Protein AF-A0A935ZBD6-F1 (afdb_monomer)

Secondary structure (DSSP, 8-state):
-HHHHHHHHHHHHHHHHHHTT-TTTEE--EEEEEEEE-TT--EEEEEEEEE-SEEEEE-SS-EEEEEPPPPPHHHHHHHHHTTTT--

Solvent-accessible surface area (backbone atoms only — not comparable to full-atom values): 5182 Å² total; per-residue (Å²): 110,70,69,60,52,51,51,54,52,53,44,55,41,50,48,28,13,52,64,26,69,25,81,95,53,34,44,47,55,70,54,76,46,82,42,54,50,44,98,88,67,45,88,44,77,47,74,54,72,50,65,55,69,18,7,32,35,68,72,80,95,46,76,48,76,32,76,36,76,86,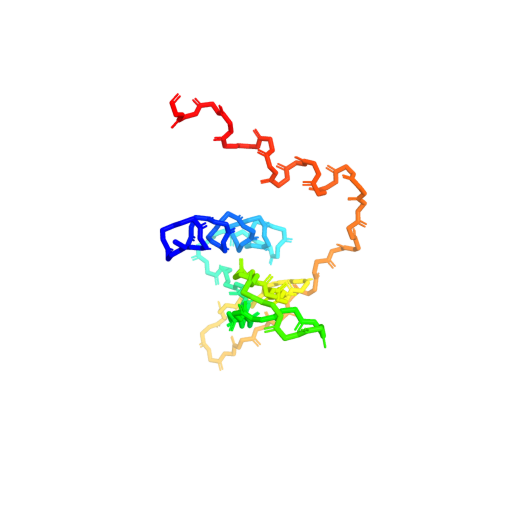82,48,76,66,55,58,50,48,61,60,59,81,63,70,88,78,123

Mean predicted aligned error: 5.97 Å

Foldseek 3Di:
DVVVVVVVVVLVQQLQQVQQPHDDFWGWDKDKDWDQADPVRDGDTDIDIDTQQHTWGDPDVDTDTRHGDDDDPVSVVVSPPPPPPPD

Sequence (87 aa):
MSALTRIFVKTVLGFYRERGGGPPRGQSGAVVAVQRTSSDLKLNPHVHAVFLDGAYRDKGDELDFRAARHLSTRDVGRCWSARATGW

pLDDT: mean 86.01, std 12.8, range [37.75, 97.06]

Radius of gyration: 15.35 Å; Cα contacts (8 Å, |Δi|>4): 115; chains: 1; bounding box: 40×34×35 Å

Nearest PDB structures (foldseek):
  4v3p-assembly1_SP  TM=2.663E-01  e=1.744E+00  Triticum aestivum
  1ymr-assembly1_A  TM=2.381E-01  e=6.541E+00  Bos taurus
  3bzw-assembly1_A  TM=2.455E-01  e=6.541E+00  Bacteroides thetaiotaomicron VPI-5482
  8r5v-assembly1_B  TM=2.103E-01  e=7.419E+00  Bos taurus

Structure (mmCIF, N/CA/C/O backbone):
data_AF-A0A935ZBD6-F1
#
_entry.id   AF-A0A935ZBD6-F1
#
loop_
_atom_site.group_PDB
_atom_site.id
_atom_site.type_symbol
_atom_site.label_atom_id
_atom_site.label_alt_id
_atom_site.label_comp_id
_atom_site.label_asym_id
_atom_site.label_entity_id
_atom_site.label_seq_id
_atom_site.pdbx_PDB_ins_code
_atom_site.Cartn_x
_atom_site.Cartn_y
_atom_site.Cartn_z
_atom_site.occupancy
_atom_site.B_iso_or_equiv
_atom_site.auth_seq_id
_atom_site.auth_comp_id
_atom_site.auth_asym_id
_atom_site.auth_atom_id
_atom_site.pdbx_PDB_model_num
ATOM 1 N N . MET A 1 1 ? 5.914 5.075 14.166 1.00 64.44 1 MET A N 1
ATOM 2 C CA . MET A 1 1 ? 5.468 4.156 13.088 1.00 64.44 1 MET A CA 1
ATOM 3 C C . MET A 1 1 ? 4.176 4.614 12.409 1.00 64.44 1 MET A C 1
ATOM 5 O O . MET A 1 1 ? 4.188 4.746 11.196 1.00 64.44 1 MET A O 1
ATOM 9 N N . SER A 1 2 ? 3.095 4.935 13.133 1.00 83.06 2 SER A N 1
ATOM 10 C CA . SER A 1 2 ? 1.766 5.196 12.535 1.00 83.06 2 SER A CA 1
ATOM 11 C C . SER A 1 2 ? 1.709 6.299 11.461 1.00 83.06 2 SER A C 1
ATOM 13 O O . SER A 1 2 ? 1.112 6.085 10.407 1.00 83.06 2 SER A O 1
ATOM 15 N N . ALA A 1 3 ? 2.339 7.459 11.681 1.00 90.88 3 ALA A N 1
ATOM 16 C CA . ALA A 1 3 ? 2.314 8.564 10.714 1.00 90.88 3 ALA A CA 1
ATOM 17 C C . ALA A 1 3 ? 3.049 8.225 9.403 1.00 90.88 3 ALA A C 1
ATOM 19 O O . ALA A 1 3 ? 2.503 8.450 8.322 1.00 90.88 3 ALA A O 1
ATOM 20 N N . LEU A 1 4 ? 4.241 7.622 9.499 1.00 90.81 4 LEU A N 1
ATOM 21 C CA . LEU A 1 4 ? 5.026 7.183 8.339 1.00 90.81 4 LEU A CA 1
ATOM 22 C C . LEU A 1 4 ? 4.302 6.087 7.557 1.00 90.81 4 LEU A C 1
ATOM 24 O O . LEU A 1 4 ? 4.172 6.200 6.342 1.00 90.81 4 LEU A O 1
ATOM 28 N N . THR A 1 5 ? 3.751 5.078 8.241 1.00 92.62 5 THR A N 1
ATOM 29 C CA . THR A 1 5 ? 2.952 4.028 7.594 1.00 92.62 5 THR A CA 1
ATOM 30 C C . THR A 1 5 ? 1.745 4.623 6.870 1.00 92.62 5 THR A C 1
ATOM 32 O O . THR A 1 5 ? 1.475 4.261 5.730 1.00 92.62 5 THR A O 1
ATOM 35 N N . ARG A 1 6 ? 1.046 5.591 7.477 1.00 93.56 6 ARG A N 1
ATOM 36 C CA . ARG A 1 6 ? -0.081 6.283 6.835 1.00 93.56 6 ARG A CA 1
ATOM 37 C C . ARG A 1 6 ? 0.346 7.047 5.582 1.00 93.56 6 ARG A C 1
ATOM 39 O O . ARG A 1 6 ? -0.369 6.985 4.586 1.00 93.56 6 ARG A O 1
ATOM 46 N N . ILE A 1 7 ? 1.463 7.777 5.622 1.00 94.06 7 ILE A N 1
ATOM 47 C CA . ILE A 1 7 ? 1.979 8.510 4.454 1.00 94.06 7 ILE A CA 1
ATOM 48 C C . ILE A 1 7 ? 2.363 7.525 3.349 1.00 94.06 7 ILE A C 1
ATOM 50 O O . ILE A 1 7 ? 1.901 7.679 2.223 1.00 94.06 7 ILE A O 1
ATOM 54 N N . PHE A 1 8 ? 3.124 6.483 3.687 1.00 93.06 8 PHE A N 1
ATOM 55 C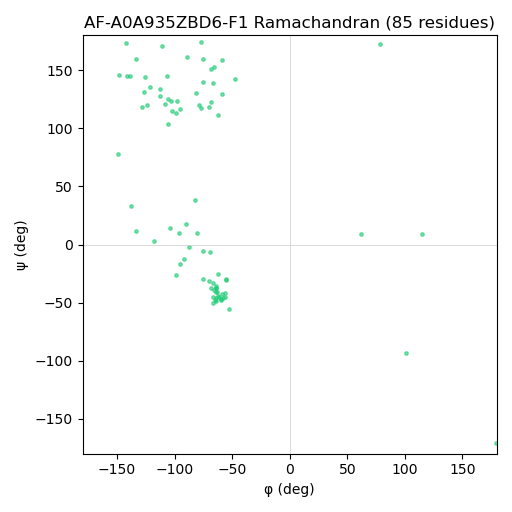 CA . PHE A 1 8 ? 3.509 5.416 2.768 1.00 93.06 8 PHE A CA 1
ATOM 56 C C . PHE A 1 8 ? 2.294 4.801 2.060 1.00 93.06 8 PHE A C 1
ATOM 58 O O . PHE A 1 8 ? 2.208 4.831 0.833 1.00 93.06 8 PHE A O 1
ATOM 65 N N . VAL A 1 9 ? 1.311 4.326 2.831 1.00 94.94 9 VAL A N 1
ATOM 66 C CA . VAL A 1 9 ? 0.106 3.677 2.297 1.00 94.94 9 VAL A CA 1
ATOM 67 C C . VAL A 1 9 ? -0.695 4.638 1.421 1.00 94.94 9 VAL A C 1
ATOM 69 O O . VAL A 1 9 ? -1.093 4.276 0.318 1.00 94.94 9 VAL A O 1
ATOM 72 N N . LYS A 1 10 ? -0.897 5.889 1.858 1.00 94.00 10 LYS A N 1
ATOM 73 C CA . LYS A 1 10 ? -1.629 6.888 1.063 1.00 94.00 10 LYS A CA 1
ATOM 74 C C . LYS A 1 10 ? -0.925 7.235 -0.247 1.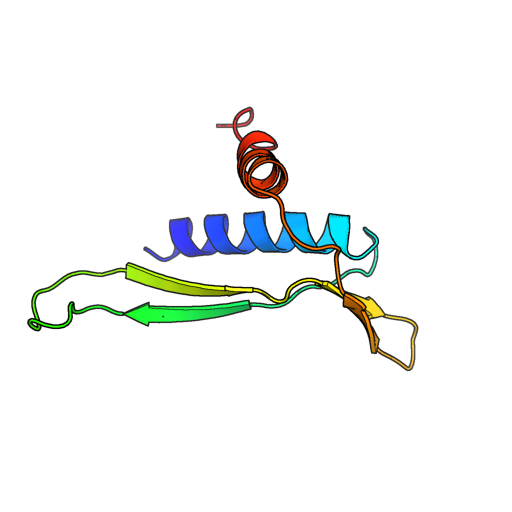00 94.00 10 LYS A C 1
ATOM 76 O O . LYS A 1 10 ? -1.610 7.500 -1.233 1.00 94.00 10 LYS A O 1
ATOM 81 N N . THR A 1 11 ? 0.404 7.269 -0.260 1.00 93.06 11 THR A N 1
ATOM 82 C CA . THR A 1 11 ? 1.183 7.549 -1.471 1.00 93.06 11 THR A CA 1
ATOM 83 C C . THR A 1 11 ? 1.019 6.426 -2.491 1.00 93.06 11 THR A C 1
ATOM 85 O O . THR A 1 11 ? 0.621 6.699 -3.621 1.00 93.06 11 THR A O 1
ATOM 88 N N . VAL A 1 12 ? 1.209 5.169 -2.081 1.00 93.50 12 VAL A N 1
ATOM 89 C CA . VAL A 1 12 ? 1.072 4.019 -2.991 1.00 93.50 12 VAL A CA 1
ATOM 90 C C . VAL A 1 12 ? -0.376 3.840 -3.468 1.00 93.50 12 VAL A C 1
ATOM 92 O O . VAL A 1 12 ? -0.611 3.596 -4.650 1.00 93.50 12 VAL A O 1
ATOM 95 N N . LEU A 1 13 ? -1.374 4.043 -2.597 1.00 93.00 13 LEU A N 1
ATOM 96 C CA . LEU A 1 13 ? -2.784 4.007 -3.008 1.00 93.00 13 LEU A CA 1
ATOM 97 C C . LEU A 1 13 ? -3.135 5.129 -3.993 1.00 93.00 13 LEU A C 1
ATOM 99 O O . LEU A 1 13 ? -3.913 4.901 -4.914 1.00 93.00 13 LEU A O 1
ATOM 103 N N . GLY A 1 14 ? -2.575 6.331 -3.827 1.00 90.62 14 GLY A N 1
ATOM 104 C CA . GLY A 1 14 ? -2.749 7.427 -4.786 1.00 90.62 14 GLY A CA 1
ATOM 105 C C . GLY A 1 14 ? -2.241 7.048 -6.177 1.00 90.62 14 GLY A C 1
ATOM 106 O O . GLY A 1 14 ? -2.972 7.182 -7.156 1.00 90.62 14 GLY A O 1
ATOM 107 N N . PHE A 1 15 ? -1.044 6.465 -6.236 1.00 90.81 15 PHE A N 1
ATOM 108 C CA . PHE A 1 15 ? -0.443 5.972 -7.473 1.00 90.81 15 PHE A CA 1
ATOM 109 C C . PHE A 1 15 ? -1.315 4.918 -8.182 1.00 90.81 15 PHE A C 1
ATOM 111 O O . PHE A 1 15 ? -1.564 5.023 -9.386 1.00 90.81 15 PHE A O 1
ATOM 118 N N . TYR A 1 16 ? -1.852 3.933 -7.451 1.00 90.38 16 TYR A N 1
ATOM 119 C CA . TYR A 1 16 ? -2.744 2.931 -8.049 1.00 90.38 16 TYR A CA 1
ATOM 120 C C . TYR A 1 16 ? -4.114 3.486 -8.446 1.00 90.38 16 TYR A C 1
ATOM 122 O O . TYR A 1 16 ? -4.679 3.039 -9.442 1.00 90.38 16 TYR A O 1
ATOM 130 N N . ARG A 1 17 ? -4.643 4.489 -7.735 1.00 87.94 17 ARG A N 1
ATOM 131 C CA . ARG A 1 17 ? -5.883 5.174 -8.138 1.00 87.94 17 ARG A CA 1
ATOM 132 C C . ARG A 1 17 ? -5.727 5.893 -9.476 1.00 87.94 17 ARG A C 1
ATOM 134 O 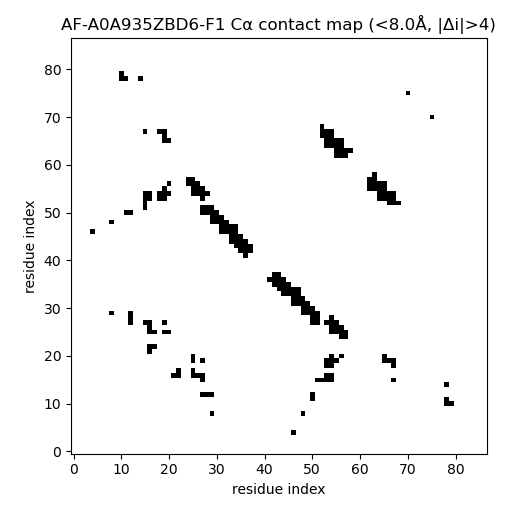O . ARG A 1 17 ? -6.629 5.824 -10.305 1.00 87.94 17 ARG A O 1
ATOM 141 N N . GLU A 1 18 ? -4.593 6.549 -9.705 1.00 85.69 18 GLU A N 1
ATOM 142 C CA . GLU A 1 18 ? -4.287 7.199 -10.985 1.00 85.69 18 GLU A CA 1
ATOM 143 C C . GLU A 1 18 ? -4.151 6.167 -12.113 1.00 85.69 18 GLU A C 1
ATOM 145 O O . GLU A 1 18 ? -4.804 6.289 -13.150 1.00 85.69 18 GLU A O 1
ATOM 150 N N . ARG A 1 19 ? -3.385 5.092 -11.885 1.00 83.62 19 ARG A N 1
ATOM 151 C CA . ARG A 1 19 ? -3.190 4.011 -12.869 1.00 83.62 19 ARG A CA 1
ATOM 152 C C . ARG A 1 19 ? -4.450 3.193 -13.167 1.00 83.62 19 ARG A C 1
ATOM 154 O O . ARG A 1 19 ? -4.612 2.739 -14.296 1.00 83.62 19 ARG A O 1
ATOM 161 N N . GLY A 1 20 ? -5.331 3.011 -12.187 1.00 78.44 20 GLY A N 1
ATOM 162 C CA . GLY A 1 20 ? -6.588 2.265 -12.309 1.00 78.44 20 GLY A CA 1
ATOM 163 C C . GLY A 1 20 ? -7.738 3.057 -12.943 1.00 78.44 20 GLY A C 1
ATOM 164 O O . GLY A 1 20 ? -8.882 2.605 -12.934 1.00 78.44 20 GLY A O 1
ATOM 165 N N . GLY A 1 21 ? -7.457 4.240 -13.501 1.00 72.81 21 GLY A N 1
ATOM 166 C CA . GLY A 1 21 ? -8.422 5.013 -14.280 1.00 72.81 21 GLY A CA 1
ATOM 167 C C . GLY A 1 21 ? -8.836 6.359 -13.681 1.00 72.81 21 GLY A C 1
ATOM 168 O O . GLY A 1 21 ? -9.736 6.998 -14.228 1.00 72.81 21 GLY A O 1
ATOM 169 N N . GLY A 1 22 ? -8.169 6.800 -12.616 1.00 69.44 22 GLY A N 1
ATOM 170 C CA . GLY A 1 22 ? -8.184 8.181 -12.148 1.00 69.44 22 GLY A CA 1
ATOM 171 C C . GLY A 1 22 ? -9.428 8.622 -11.357 1.00 69.44 22 GLY A C 1
ATOM 172 O O . GLY A 1 22 ? -10.410 7.883 -11.217 1.00 69.44 22 GLY A O 1
ATOM 173 N N . PRO A 1 23 ? -9.386 9.839 -10.785 1.00 63.31 23 PRO A N 1
ATOM 174 C CA . PRO A 1 23 ? -10.525 10.474 -10.118 1.00 63.31 23 PRO A CA 1
ATOM 175 C C . PRO A 1 23 ? -11.734 10.643 -11.063 1.00 63.31 23 PRO A C 1
ATOM 177 O O . PRO A 1 23 ? -11.549 10.671 -12.279 1.00 63.31 23 PRO A O 1
ATOM 180 N N . PRO A 1 24 ? -12.970 10.796 -10.542 1.00 62.66 24 PRO A N 1
ATOM 181 C CA . PRO A 1 24 ? -13.322 11.009 -9.131 1.00 62.66 24 PRO A CA 1
ATOM 182 C C . PRO A 1 24 ? -13.615 9.735 -8.314 1.00 62.66 24 PRO A C 1
ATOM 184 O O . PRO A 1 24 ? -13.645 9.814 -7.089 1.00 62.66 24 PRO A O 1
ATOM 187 N N . ARG A 1 25 ? -13.792 8.564 -8.946 1.00 66.12 25 ARG A N 1
ATOM 188 C CA . ARG A 1 25 ? -14.328 7.348 -8.286 1.00 66.12 25 ARG A CA 1
ATOM 189 C C . ARG A 1 25 ? -13.394 6.131 -8.224 1.00 66.12 25 ARG A C 1
ATOM 191 O O . ARG A 1 25 ? -13.800 5.091 -7.721 1.00 66.12 25 ARG A O 1
ATOM 198 N N . GLY A 1 26 ? -12.153 6.234 -8.706 1.00 78.81 26 GLY A N 1
ATOM 199 C CA . GLY A 1 26 ? -11.174 5.150 -8.569 1.00 78.81 26 GLY A CA 1
ATOM 200 C C . GLY A 1 26 ? -10.742 4.950 -7.111 1.00 78.81 26 GLY A C 1
ATOM 201 O O . GLY A 1 26 ? -10.224 5.892 -6.497 1.00 78.81 26 GLY A O 1
ATOM 202 N N . GLN A 1 27 ? -10.914 3.742 -6.568 1.00 88.62 27 GLN A N 1
ATOM 203 C CA . GLN A 1 27 ? -10.441 3.337 -5.238 1.00 88.62 27 GLN A CA 1
ATOM 204 C C . GLN A 1 27 ? -9.596 2.063 -5.320 1.00 88.62 27 GLN A C 1
ATOM 206 O O . GLN A 1 27 ? -9.995 1.078 -5.927 1.00 88.62 27 GLN A O 1
ATOM 211 N N . SER A 1 28 ? -8.422 2.076 -4.696 1.00 92.38 28 SER A N 1
ATOM 212 C CA . SER A 1 28 ? -7.569 0.891 -4.540 1.00 92.38 28 SER A CA 1
ATOM 213 C C . SER A 1 28 ? -7.535 0.475 -3.066 1.00 92.38 28 SER A C 1
ATOM 215 O O . SER A 1 28 ? -8.026 1.206 -2.203 1.00 92.38 28 SER A O 1
ATOM 217 N N . GLY A 1 29 ? -6.960 -0.688 -2.774 1.00 93.12 29 GLY A N 1
ATOM 218 C CA . GLY A 1 29 ? -6.938 -1.284 -1.441 1.00 93.12 29 GLY A CA 1
ATOM 219 C C . GLY A 1 29 ? -5.556 -1.792 -1.048 1.00 93.12 29 GLY A C 1
ATOM 220 O O . GLY A 1 29 ? -4.697 -2.029 -1.900 1.00 93.12 29 GLY A O 1
ATOM 221 N N . ALA A 1 30 ? -5.346 -1.950 0.258 1.00 96.25 30 ALA A N 1
ATOM 222 C CA . ALA A 1 30 ? -4.135 -2.540 0.805 1.00 96.25 30 ALA A CA 1
ATOM 223 C C . ALA A 1 30 ? -4.411 -3.293 2.109 1.00 96.25 30 ALA A C 1
ATOM 225 O O . ALA A 1 30 ? -5.222 -2.853 2.925 1.00 96.25 30 ALA A O 1
ATOM 226 N N . VAL A 1 31 ? -3.680 -4.385 2.322 1.00 97.06 31 VAL A N 1
ATOM 227 C CA . VAL A 1 31 ? -3.585 -5.089 3.604 1.00 97.06 31 VAL A CA 1
ATOM 228 C C . VAL A 1 31 ? -2.245 -4.727 4.228 1.00 97.06 31 VAL A C 1
ATOM 230 O O . VAL A 1 31 ? -1.198 -4.908 3.606 1.00 97.06 31 VAL A O 1
ATOM 233 N N . VAL A 1 32 ? -2.275 -4.191 5.448 1.00 96.62 32 VAL A N 1
ATOM 234 C CA . VAL A 1 32 ? -1.076 -3.727 6.153 1.00 96.62 32 VAL A CA 1
ATOM 235 C C . VAL A 1 32 ? -0.980 -4.429 7.498 1.00 96.62 32 VAL A C 1
ATOM 237 O O . VAL A 1 32 ? -1.861 -4.282 8.341 1.00 96.62 32 VAL A O 1
ATOM 240 N N . ALA A 1 33 ? 0.111 -5.158 7.705 1.00 96.06 33 ALA A N 1
ATOM 241 C CA . ALA A 1 33 ? 0.428 -5.833 8.954 1.00 96.06 33 ALA A CA 1
ATOM 242 C C . ALA A 1 33 ? 1.661 -5.193 9.597 1.00 96.06 33 ALA A C 1
ATOM 244 O O . ALA A 1 33 ? 2.672 -4.952 8.934 1.00 96.06 33 ALA A O 1
ATOM 245 N N . VAL A 1 34 ? 1.582 -4.923 10.901 1.00 94.25 34 VAL A N 1
ATOM 246 C CA . VAL A 1 34 ? 2.728 -4.472 11.698 1.00 94.25 34 VAL A CA 1
ATOM 247 C C . VAL A 1 34 ? 3.346 -5.691 12.362 1.00 94.25 34 VAL A C 1
ATOM 249 O O . VAL A 1 34 ? 2.719 -6.311 13.219 1.00 94.25 34 VAL A O 1
ATOM 252 N N . GLN A 1 35 ? 4.590 -5.991 12.013 1.00 94.62 35 GLN A N 1
ATOM 253 C CA . GLN A 1 35 ? 5.365 -7.048 12.642 1.00 94.62 35 GLN A CA 1
ATOM 254 C C . GLN A 1 35 ? 6.413 -6.409 13.551 1.00 94.62 35 GLN A C 1
ATOM 256 O O . GLN A 1 35 ? 7.167 -5.532 13.137 1.00 94.62 35 GLN A O 1
ATOM 261 N N . ARG A 1 36 ? 6.422 -6.798 14.829 1.00 95.56 36 ARG A N 1
ATOM 262 C CA . ARG A 1 36 ? 7.284 -6.170 15.848 1.00 95.56 36 ARG A CA 1
ATOM 263 C C . ARG A 1 36 ? 8.598 -6.911 16.071 1.00 95.56 36 ARG A C 1
ATOM 265 O O . ARG A 1 36 ? 9.516 -6.334 16.647 1.00 95.56 36 ARG A O 1
ATOM 272 N N . THR A 1 37 ? 8.680 -8.160 15.630 1.00 96.69 37 THR A N 1
ATOM 273 C CA . THR A 1 37 ? 9.815 -9.047 15.874 1.00 96.69 37 THR A CA 1
ATOM 274 C C . THR A 1 37 ? 10.361 -9.614 14.573 1.00 96.69 37 THR A C 1
ATOM 276 O O . THR A 1 37 ? 9.610 -9.886 13.635 1.00 96.69 37 THR A O 1
ATOM 279 N N . SER A 1 38 ? 11.675 -9.792 14.502 1.00 94.00 38 SER A N 1
ATOM 280 C CA . SER A 1 38 ? 12.324 -10.573 13.444 1.00 94.00 38 SER A CA 1
ATOM 281 C C . SER A 1 38 ? 12.165 -12.079 13.695 1.00 94.00 38 SER A C 1
ATOM 283 O O . SER A 1 38 ? 11.639 -12.502 14.726 1.00 94.00 38 SER A O 1
ATOM 285 N N . SER A 1 39 ? 12.607 -12.902 12.742 1.00 94.12 39 SER A N 1
ATOM 286 C CA . SER A 1 39 ? 12.548 -14.368 12.842 1.00 94.12 39 SER A CA 1
ATOM 287 C C . SER A 1 39 ? 13.375 -14.938 14.000 1.00 94.12 39 SER A C 1
ATOM 289 O O . SER A 1 39 ? 13.037 -15.994 14.519 1.00 94.12 39 SER A O 1
ATOM 291 N N . ASP A 1 40 ? 14.411 -14.224 14.447 1.00 96.25 40 ASP A N 1
ATOM 292 C CA . ASP A 1 40 ? 15.206 -14.527 15.644 1.00 96.25 40 ASP A CA 1
ATOM 293 C C . ASP A 1 40 ? 14.650 -13.870 16.928 1.00 96.25 40 ASP A C 1
ATOM 295 O O . ASP A 1 40 ? 15.359 -13.747 17.924 1.00 96.25 40 ASP A O 1
ATOM 299 N N . LEU A 1 41 ? 13.380 -13.437 16.902 1.00 93.25 41 LEU A N 1
ATOM 300 C CA . LEU A 1 41 ? 12.608 -12.846 18.007 1.00 93.25 41 LEU A CA 1
ATOM 301 C C . LEU A 1 41 ? 13.152 -11.532 18.586 1.00 93.25 41 LEU A C 1
ATOM 303 O O . LEU A 1 41 ? 12.620 -11.025 19.576 1.00 93.25 41 LEU A O 1
ATOM 307 N N . LYS A 1 42 ? 14.156 -10.922 17.953 1.00 96.62 42 LYS A N 1
ATOM 308 C CA . LYS A 1 42 ? 14.631 -9.592 18.340 1.00 96.62 42 LYS A CA 1
ATOM 309 C C . LYS A 1 42 ? 13.587 -8.528 18.017 1.00 96.62 42 LYS A C 1
ATOM 311 O O . LYS A 1 42 ? 12.803 -8.656 17.074 1.00 96.62 42 LYS A O 1
ATOM 316 N N . LEU A 1 43 ? 13.595 -7.449 18.800 1.00 96.12 43 LEU A N 1
ATOM 317 C CA . LEU A 1 43 ? 12.780 -6.268 18.530 1.00 96.12 43 LEU A CA 1
ATOM 318 C C . LEU A 1 43 ? 13.206 -5.654 17.189 1.00 96.12 43 LEU A C 1
ATOM 320 O O . LEU A 1 43 ? 14.300 -5.109 17.071 1.00 96.12 43 LEU A O 1
ATOM 324 N N . ASN A 1 44 ? 12.325 -5.733 16.195 1.00 94.88 44 ASN A N 1
ATOM 325 C CA . ASN A 1 44 ? 12.546 -5.210 14.851 1.00 94.88 44 ASN A CA 1
ATOM 326 C C . ASN A 1 44 ? 11.203 -4.773 14.231 1.00 94.88 44 ASN A C 1
ATOM 328 O O . ASN A 1 44 ? 10.612 -5.520 13.445 1.00 94.88 44 ASN A O 1
ATOM 332 N N . PRO A 1 45 ? 10.659 -3.604 14.616 1.00 93.56 45 PRO A N 1
ATOM 333 C CA . PRO A 1 45 ? 9.365 -3.142 14.131 1.00 93.56 45 PRO A CA 1
ATOM 334 C C . PRO A 1 45 ? 9.415 -2.753 12.650 1.00 93.56 45 PRO A C 1
ATOM 336 O O . PRO A 1 45 ? 10.089 -1.799 12.268 1.00 93.56 45 PRO A O 1
ATOM 339 N N . HIS A 1 46 ? 8.640 -3.455 11.828 1.00 94.81 46 HIS A N 1
ATOM 340 C CA . HIS A 1 46 ? 8.481 -3.196 10.400 1.00 94.81 46 HIS A CA 1
ATOM 341 C C . HIS A 1 46 ? 7.034 -3.436 9.953 1.00 94.81 46 HIS A C 1
ATOM 343 O O . HIS A 1 46 ? 6.173 -3.872 10.725 1.00 94.81 46 HIS A O 1
ATOM 349 N N . VAL A 1 47 ? 6.746 -3.098 8.697 1.00 95.38 47 VAL A N 1
ATOM 350 C CA . VAL A 1 47 ? 5.424 -3.278 8.097 1.00 95.38 47 VAL A CA 1
ATOM 351 C C . VAL A 1 47 ? 5.513 -4.163 6.865 1.00 95.38 47 VAL A C 1
ATOM 353 O O . VAL A 1 47 ? 6.368 -3.956 6.007 1.00 95.38 47 VAL A O 1
ATOM 356 N N . HIS A 1 48 ? 4.587 -5.107 6.758 1.00 96.44 48 HIS A N 1
ATOM 357 C CA . HIS A 1 48 ? 4.265 -5.778 5.508 1.00 96.44 48 HIS A CA 1
ATOM 358 C C . HIS A 1 48 ? 3.034 -5.093 4.926 1.00 96.44 48 HIS A C 1
ATOM 360 O O . HIS A 1 48 ? 2.009 -4.988 5.597 1.00 96.44 48 HIS A O 1
ATOM 366 N N . ALA A 1 49 ? 3.135 -4.595 3.698 1.00 96.25 49 ALA A N 1
ATOM 367 C CA . ALA A 1 49 ? 2.030 -3.940 3.016 1.00 96.25 49 ALA A CA 1
ATOM 368 C C . ALA A 1 49 ? 1.839 -4.573 1.640 1.00 96.25 49 ALA A C 1
ATOM 370 O O . ALA A 1 49 ? 2.740 -4.530 0.803 1.00 96.25 49 ALA A O 1
ATOM 371 N N . VAL A 1 50 ? 0.663 -5.153 1.423 1.00 96.06 50 VAL A N 1
ATOM 372 C CA . VAL A 1 50 ? 0.256 -5.747 0.149 1.00 96.06 50 VAL A CA 1
ATOM 373 C C . VAL A 1 50 ? -0.800 -4.842 -0.462 1.00 96.06 50 VAL A C 1
ATOM 375 O O . VAL A 1 50 ? -1.829 -4.591 0.160 1.00 96.06 50 VAL A O 1
ATOM 378 N N . PHE A 1 51 ? -0.533 -4.335 -1.661 1.00 94.56 51 PHE A N 1
ATOM 379 C CA . PHE A 1 51 ? -1.420 -3.432 -2.392 1.00 94.56 51 PHE A CA 1
ATOM 380 C C . PHE A 1 51 ? -2.080 -4.182 -3.544 1.00 94.56 51 PHE A C 1
ATOM 382 O O . PHE A 1 51 ? -1.441 -5.031 -4.164 1.00 94.56 51 PHE A O 1
ATOM 389 N N . LEU A 1 52 ? -3.333 -3.844 -3.848 1.00 92.50 52 LEU A N 1
ATOM 390 C CA . LEU A 1 52 ? -3.977 -4.321 -5.069 1.00 92.50 52 LEU A CA 1
ATOM 391 C C . LEU A 1 52 ? -3.285 -3.709 -6.290 1.00 92.50 52 LEU A C 1
ATOM 393 O O . LEU A 1 52 ? -2.981 -2.516 -6.311 1.00 92.50 52 LEU A O 1
ATOM 397 N N . ASP A 1 53 ? -3.091 -4.508 -7.332 1.00 90.19 53 ASP A N 1
ATOM 398 C CA . ASP A 1 53 ? -2.465 -4.112 -8.593 1.00 90.19 53 ASP A CA 1
ATOM 399 C C . ASP A 1 53 ? -3.458 -3.419 -9.538 1.00 90.19 53 ASP A C 1
ATOM 401 O O . ASP A 1 53 ? -3.437 -3.607 -10.748 1.00 90.19 53 ASP A O 1
ATOM 405 N N . GLY A 1 54 ? -4.350 -2.599 -8.994 1.00 90.88 54 GLY A N 1
ATOM 406 C CA . GLY A 1 54 ? -5.445 -1.995 -9.737 1.00 90.88 54 GLY A CA 1
ATOM 407 C C . GLY A 1 54 ? -6.328 -1.126 -8.858 1.00 90.88 54 GLY A C 1
ATOM 408 O O . GLY A 1 54 ? -6.006 -0.839 -7.700 1.00 90.88 54 GLY A O 1
ATOM 409 N N . ALA A 1 55 ? -7.455 -0.697 -9.414 1.00 92.12 55 ALA A N 1
ATOM 410 C CA . ALA A 1 55 ? -8.461 0.054 -8.679 1.00 92.12 55 ALA A CA 1
ATOM 411 C C . ALA A 1 55 ? -9.871 -0.372 -9.090 1.00 92.12 55 ALA A C 1
ATOM 413 O O . ALA A 1 55 ? -10.141 -0.651 -10.256 1.00 92.12 55 ALA A O 1
ATOM 414 N N . TYR A 1 56 ? -10.779 -0.364 -8.124 1.00 90.81 56 TYR A N 1
ATOM 415 C CA . TYR A 1 56 ? -12.209 -0.427 -8.361 1.00 90.81 56 TYR A CA 1
ATOM 416 C C . TYR A 1 56 ? -12.715 0.916 -8.872 1.00 90.81 56 TYR A C 1
ATOM 418 O O . TYR A 1 56 ? -12.310 1.979 -8.387 1.00 90.81 56 TYR A O 1
ATOM 426 N N . ARG A 1 57 ? -13.631 0.861 -9.834 1.00 87.94 57 ARG A N 1
ATOM 427 C CA . ARG A 1 57 ? -14.434 1.999 -10.267 1.00 87.94 57 ARG A CA 1
ATOM 428 C C . ARG A 1 57 ? -15.879 1.751 -9.882 1.00 87.94 57 ARG A C 1
ATOM 430 O O . ARG A 1 57 ? -16.452 0.728 -10.240 1.00 87.94 57 ARG A O 1
ATOM 437 N N . ASP A 1 58 ? -16.449 2.727 -9.202 1.00 86.06 58 ASP A N 1
ATOM 438 C CA . ASP A 1 58 ? -17.868 2.753 -8.887 1.00 86.06 58 ASP A CA 1
ATOM 439 C C . ASP A 1 58 ? -18.685 3.173 -10.126 1.00 86.06 58 ASP A C 1
ATOM 441 O O . ASP A 1 58 ? -18.512 4.282 -10.655 1.00 86.06 58 ASP A O 1
ATOM 445 N N . LYS A 1 59 ? -19.551 2.261 -1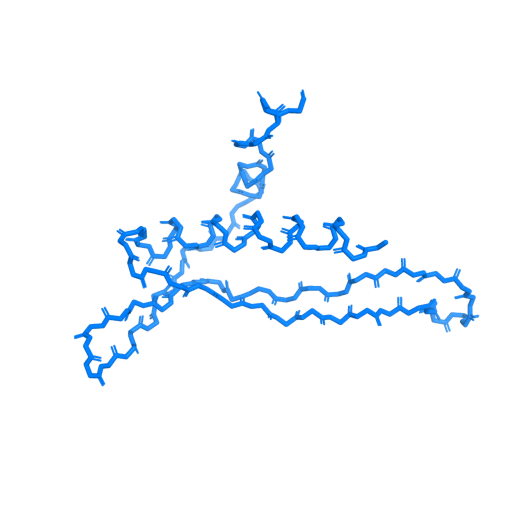0.593 1.00 83.75 59 LYS A N 1
ATOM 446 C CA . LYS A 1 59 ? -20.510 2.457 -11.692 1.00 83.75 59 LYS A CA 1
ATOM 447 C C . LYS A 1 59 ? -21.957 2.648 -11.206 1.00 83.75 59 LYS A C 1
ATOM 449 O O . LYS A 1 59 ? -22.870 2.599 -12.024 1.00 83.75 59 LYS A O 1
ATOM 454 N N . GLY A 1 60 ? -22.177 2.907 -9.918 1.00 83.69 60 GLY A N 1
ATOM 455 C CA . GLY A 1 60 ? -23.495 2.971 -9.288 1.0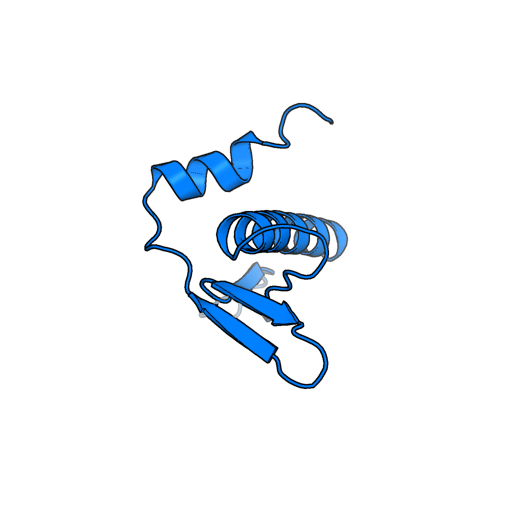0 83.69 60 GLY A CA 1
ATOM 456 C C . GLY A 1 60 ? -23.786 1.674 -8.542 1.00 83.69 60 GLY A C 1
ATOM 457 O O . GLY A 1 60 ? -23.373 1.521 -7.398 1.00 83.69 60 GLY A O 1
ATOM 458 N N . ASP A 1 61 ? -24.445 0.729 -9.209 1.00 86.62 61 ASP A N 1
ATOM 459 C CA . ASP A 1 61 ? -24.857 -0.541 -8.589 1.00 86.62 61 ASP A CA 1
ATOM 460 C C . ASP A 1 61 ? -23.779 -1.639 -8.656 1.00 86.62 61 ASP A C 1
ATOM 462 O O . ASP A 1 61 ? -23.964 -2.736 -8.134 1.00 86.62 61 ASP A O 1
ATOM 466 N N . GLU A 1 62 ? -22.636 -1.358 -9.291 1.00 87.06 62 GLU A N 1
ATOM 467 C CA . GLU A 1 62 ? -21.556 -2.325 -9.487 1.00 87.06 62 GLU A CA 1
ATOM 468 C C . GLU A 1 62 ? -20.172 -1.699 -9.264 1.00 87.06 62 GLU A C 1
ATOM 470 O O . GLU A 1 62 ? -19.904 -0.545 -9.625 1.00 87.06 62 GLU A O 1
ATOM 475 N N . LEU A 1 63 ? -19.267 -2.506 -8.704 1.00 88.75 63 LEU A N 1
ATOM 476 C CA . LEU A 1 63 ? -17.843 -2.211 -8.597 1.00 88.75 63 LEU A CA 1
ATOM 477 C C . LEU A 1 63 ? -17.074 -2.989 -9.667 1.00 88.75 63 LEU A C 1
ATOM 479 O O . LEU A 1 63 ? -16.979 -4.211 -9.617 1.00 88.75 63 LEU A O 1
ATOM 483 N N . ASP A 1 64 ? -16.470 -2.265 -10.604 1.00 89.38 64 ASP A N 1
ATOM 484 C CA . ASP A 1 64 ? -15.656 -2.844 -11.676 1.00 89.38 64 ASP A CA 1
ATOM 485 C C . ASP A 1 64 ? -14.170 -2.751 -11.304 1.00 89.38 64 ASP A C 1
ATOM 487 O O . ASP A 1 64 ? -13.625 -1.645 -11.199 1.00 89.38 64 ASP A O 1
ATOM 491 N N . PHE A 1 65 ? -13.508 -3.892 -11.082 1.00 90.94 65 PHE A N 1
ATOM 492 C CA . PHE A 1 65 ? -12.068 -3.920 -10.825 1.00 90.94 65 PHE A CA 1
ATOM 493 C C . PHE A 1 65 ? -11.277 -3.780 -12.125 1.00 90.94 65 PHE A C 1
ATOM 495 O O . PHE A 1 65 ? -11.329 -4.629 -13.015 1.00 90.94 65 PHE A O 1
ATOM 502 N N . ARG A 1 66 ? -10.463 -2.728 -12.209 1.00 89.69 66 ARG A N 1
ATOM 503 C CA . ARG A 1 66 ? -9.537 -2.504 -13.318 1.00 89.69 66 ARG A CA 1
ATOM 504 C C . ARG A 1 66 ? -8.116 -2.801 -12.871 1.00 89.69 66 ARG A C 1
ATOM 506 O O . ARG A 1 66 ? -7.487 -1.983 -12.196 1.00 89.69 66 ARG A O 1
ATOM 513 N N . ALA A 1 67 ? -7.616 -3.958 -13.298 1.00 89.38 67 ALA A N 1
ATOM 514 C CA . ALA A 1 67 ? -6.212 -4.309 -13.161 1.00 89.38 67 ALA A CA 1
ATOM 515 C C . ALA A 1 67 ? -5.342 -3.273 -13.891 1.00 89.38 67 ALA A C 1
ATOM 517 O O . ALA A 1 67 ? -5.578 -2.925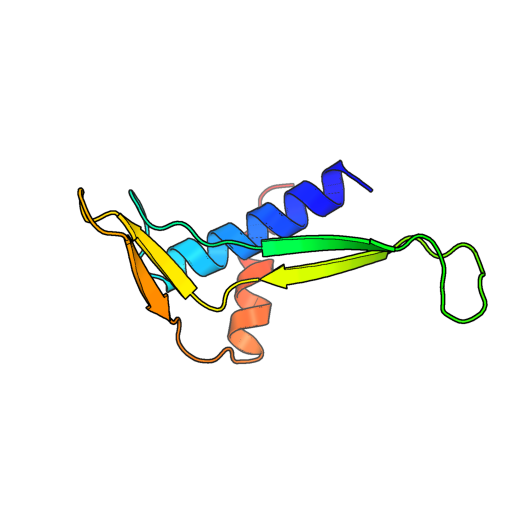 -15.054 1.00 89.38 67 ALA A O 1
ATOM 518 N N . ALA A 1 68 ? -4.343 -2.754 -13.189 1.00 86.94 68 ALA A N 1
ATOM 519 C CA . ALA A 1 68 ? -3.311 -1.923 -13.770 1.00 86.94 68 ALA A CA 1
ATOM 520 C C . ALA A 1 68 ? -2.325 -2.797 -14.552 1.00 86.94 68 ALA A C 1
ATOM 522 O O . ALA A 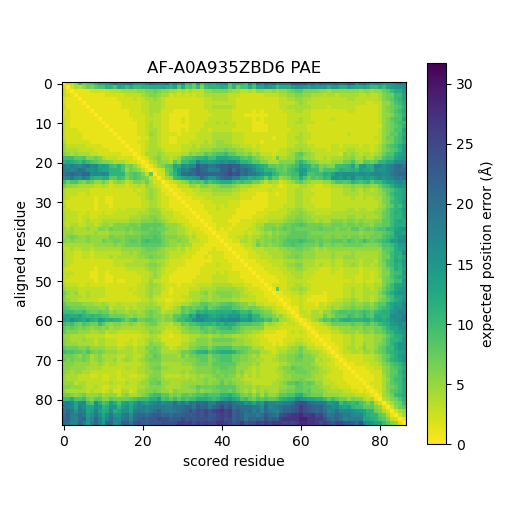1 68 ? -2.186 -4.000 -14.345 1.00 86.94 68 ALA A O 1
ATOM 523 N N . ARG A 1 69 ? -1.597 -2.167 -15.471 1.00 85.25 69 ARG A N 1
ATOM 524 C CA . ARG A 1 69 ? -0.532 -2.851 -16.211 1.00 85.25 69 ARG A CA 1
ATOM 525 C C . ARG A 1 69 ? 0.588 -3.248 -15.252 1.00 85.25 69 ARG A C 1
ATOM 527 O O . ARG A 1 69 ? 0.836 -2.537 -14.273 1.00 85.25 69 ARG A O 1
ATOM 534 N N . HIS A 1 70 ? 1.316 -4.308 -15.596 1.00 88.50 70 HIS A N 1
ATOM 535 C CA . HIS A 1 70 ? 2.488 -4.751 -14.844 1.00 88.50 70 HIS A CA 1
ATOM 536 C C . HIS A 1 70 ? 3.439 -3.584 -14.525 1.00 88.50 70 HIS A C 1
ATOM 538 O O . HIS A 1 70 ? 3.597 -2.647 -15.317 1.00 88.50 70 HIS A O 1
ATOM 544 N N . LEU A 1 71 ? 4.036 -3.615 -13.335 1.00 88.19 71 LEU A N 1
ATOM 545 C CA . LEU A 1 71 ? 4.962 -2.580 -12.894 1.00 88.19 71 LEU A CA 1
ATOM 546 C C . LEU A 1 71 ? 6.352 -2.825 -13.467 1.00 88.19 71 LEU A C 1
ATOM 548 O O . LEU A 1 71 ? 6.919 -3.899 -13.310 1.00 88.19 71 LEU A O 1
ATOM 552 N N . SER A 1 72 ? 6.937 -1.792 -14.062 1.00 89.75 72 SER A N 1
ATOM 553 C CA . SER A 1 72 ? 8.380 -1.731 -14.277 1.00 89.75 72 SER A CA 1
ATOM 554 C C . SER A 1 72 ? 9.074 -1.075 -13.080 1.00 89.75 72 SER A C 1
ATOM 556 O O . SER A 1 72 ? 8.469 -0.303 -12.333 1.00 89.75 72 SER A O 1
ATOM 558 N N . THR A 1 73 ? 10.386 -1.269 -12.938 1.00 90.06 73 THR A N 1
ATOM 559 C CA . THR A 1 73 ? 11.197 -0.549 -11.938 1.00 90.06 73 THR A CA 1
ATOM 560 C C . THR A 1 73 ? 11.071 0.975 -12.069 1.00 90.06 73 THR A C 1
ATOM 562 O O . THR A 1 73 ? 11.113 1.699 -11.075 1.00 90.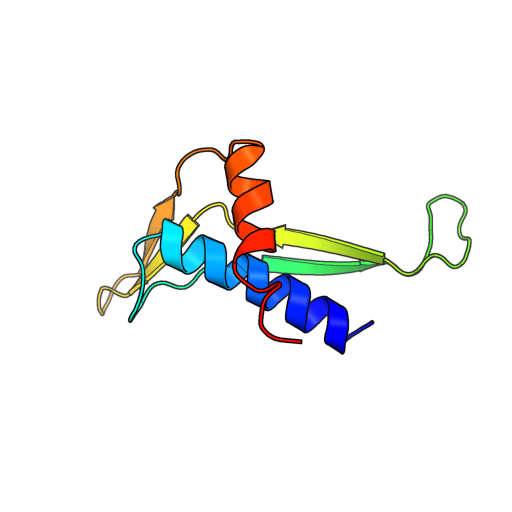06 73 THR A O 1
ATOM 565 N N . ARG A 1 74 ? 10.851 1.487 -13.290 1.00 88.75 74 ARG A N 1
ATOM 566 C CA . ARG A 1 74 ? 10.622 2.921 -13.535 1.00 88.75 74 ARG A CA 1
ATOM 567 C C . ARG A 1 74 ? 9.292 3.402 -12.959 1.00 88.75 74 ARG A C 1
ATOM 569 O O . ARG A 1 74 ? 9.230 4.513 -12.440 1.00 88.75 74 ARG A O 1
ATOM 576 N N . ASP A 1 75 ? 8.246 2.582 -13.034 1.00 88.50 75 ASP A N 1
ATOM 577 C CA . ASP A 1 75 ? 6.944 2.899 -12.439 1.00 88.50 75 ASP A CA 1
ATOM 578 C C . ASP A 1 75 ? 7.041 2.991 -10.916 1.00 88.50 75 ASP A C 1
ATOM 580 O O . ASP A 1 75 ? 6.495 3.919 -10.319 1.00 88.50 75 ASP A O 1
ATOM 584 N N . VAL A 1 76 ? 7.805 2.079 -10.303 1.00 86.88 76 VAL A N 1
ATOM 585 C CA . VAL A 1 76 ? 8.102 2.130 -8.867 1.00 86.88 76 VAL A CA 1
ATOM 586 C C . VAL A 1 76 ? 8.813 3.439 -8.528 1.00 86.88 76 VAL A C 1
ATOM 588 O O . VAL A 1 76 ? 8.369 4.146 -7.631 1.00 86.88 76 VAL A O 1
ATOM 591 N N . GLY A 1 77 ? 9.844 3.827 -9.287 1.00 87.19 77 GLY A N 1
ATOM 592 C CA . GLY A 1 77 ? 10.527 5.113 -9.099 1.00 87.19 77 GLY A CA 1
ATOM 593 C C . GLY A 1 77 ? 9.587 6.324 -9.190 1.00 87.19 77 GLY A C 1
ATOM 594 O O . GLY A 1 77 ? 9.662 7.225 -8.354 1.00 87.19 77 GLY A O 1
ATOM 595 N N . ARG A 1 78 ? 8.643 6.323 -10.144 1.00 85.81 78 ARG A N 1
ATOM 596 C CA . ARG A 1 78 ? 7.654 7.406 -10.303 1.00 85.81 78 ARG A CA 1
ATOM 597 C C . ARG A 1 78 ? 6.707 7.549 -9.115 1.00 85.81 78 ARG A C 1
ATOM 599 O O . ARG A 1 78 ? 6.376 8.675 -8.748 1.00 85.81 78 ARG A O 1
ATOM 606 N N . CYS A 1 79 ? 6.299 6.435 -8.501 1.00 84.25 79 CYS A N 1
ATOM 607 C CA . CYS A 1 79 ? 5.459 6.448 -7.299 1.00 84.25 79 CYS A CA 1
ATOM 608 C C . CYS A 1 79 ? 6.088 7.282 -6.166 1.00 84.25 79 CYS A C 1
ATOM 610 O O . CYS A 1 79 ? 5.369 7.876 -5.361 1.00 84.25 79 CYS A O 1
ATOM 612 N N . TRP A 1 80 ? 7.420 7.352 -6.116 1.00 79.88 80 TRP A N 1
ATOM 613 C CA . TRP A 1 80 ? 8.166 8.065 -5.079 1.00 79.88 80 TRP A CA 1
ATOM 614 C C . TRP A 1 80 ? 8.639 9.457 -5.505 1.00 79.88 80 TRP A C 1
ATOM 616 O O . TRP A 1 80 ? 8.784 10.333 -4.656 1.00 79.88 80 TRP A O 1
ATOM 626 N N . SER A 1 81 ? 8.835 9.703 -6.804 1.00 75.50 81 SER A N 1
ATOM 627 C CA . SER A 1 81 ? 9.330 10.996 -7.294 1.00 75.50 81 SER A CA 1
ATOM 628 C C . SER A 1 81 ? 8.272 12.104 -7.280 1.00 75.50 81 SER A C 1
ATOM 630 O O . SER A 1 81 ? 8.611 13.270 -7.108 1.00 75.50 81 SER A O 1
ATOM 632 N N . ALA A 1 82 ? 6.987 11.766 -7.437 1.00 57.59 82 ALA A N 1
ATOM 633 C CA . ALA A 1 82 ? 5.907 12.745 -7.621 1.00 57.59 82 ALA A CA 1
ATOM 634 C C . ALA A 1 82 ? 5.578 13.608 -6.381 1.00 57.59 82 ALA A C 1
ATOM 636 O O . ALA A 1 82 ? 4.757 14.517 -6.474 1.00 57.59 82 ALA A O 1
ATOM 637 N N . ARG A 1 83 ? 6.179 13.337 -5.213 1.00 55.78 83 ARG A N 1
ATOM 638 C CA . ARG A 1 83 ? 5.896 14.056 -3.952 1.00 55.78 83 ARG A CA 1
ATOM 639 C C . ARG A 1 83 ? 7.135 14.494 -3.167 1.00 55.78 83 ARG A C 1
ATOM 641 O O . ARG A 1 83 ? 7.000 14.931 -2.028 1.00 55.78 83 ARG A O 1
ATOM 648 N N . ALA A 1 84 ? 8.326 14.415 -3.759 1.00 49.47 84 ALA A N 1
ATOM 649 C CA . ALA A 1 84 ? 9.559 14.893 -3.125 1.00 49.47 84 ALA A CA 1
ATOM 650 C C . ALA A 1 84 ? 9.697 16.434 -3.119 1.00 49.47 84 ALA A C 1
ATOM 652 O O . ALA A 1 84 ? 10.624 16.958 -2.520 1.00 49.47 84 ALA A O 1
ATOM 653 N N . THR A 1 85 ? 8.782 17.166 -3.763 1.00 45.16 85 THR A N 1
ATOM 654 C CA . THR A 1 85 ? 8.834 18.629 -3.944 1.00 45.16 85 THR A CA 1
ATOM 655 C C . THR A 1 85 ? 8.026 19.436 -2.917 1.00 45.16 85 THR A C 1
ATOM 657 O O . THR A 1 85 ? 7.825 20.629 -3.117 1.00 45.16 85 THR A O 1
ATOM 660 N N . GLY A 1 86 ? 7.525 18.811 -1.846 1.00 46.53 86 GLY A N 1
ATOM 661 C CA . GLY A 1 86 ? 6.584 19.447 -0.912 1.00 46.53 86 GLY A CA 1
ATOM 662 C C . GLY A 1 86 ? 6.838 19.168 0.569 1.00 46.53 86 GLY A C 1
ATOM 663 O O . GLY A 1 86 ? 5.867 19.059 1.318 1.00 46.53 86 GLY A O 1
ATOM 664 N N . TRP A 1 87 ? 8.103 19.014 0.965 1.00 37.75 87 TRP A N 1
ATOM 665 C CA . TRP A 1 87 ? 8.544 19.063 2.363 1.00 37.75 87 TRP A CA 1
ATOM 666 C C . TRP A 1 87 ? 9.458 20.263 2.564 1.00 37.75 87 TRP A C 1
ATOM 668 O O . TRP A 1 87 ? 10.311 20.478 1.673 1.00 37.75 87 TRP A O 1
#